Protein AF-A0A559L4X8-F1 (afdb_monomer_lite)

Secondary structure (DSSP, 8-state):
-------------PPPP--------------------------PPTT-PPPPGGGTTSHHHHHHHHHHHHHHHHHHHHHHHHHHHHHHHHHHHHHHHHHHHHHHHHHHHHHHHHHHTT-HHHHHHHHHHHHHHHTT------------

Radius of gyration: 42.56 Å; chains: 1; bounding box: 70×36×152 Å

Organism: Fusarium oxysporum f. sp. cubense (NCBI:txid61366)

Structure (mmCIF, N/CA/C/O backbone):
data_AF-A0A559L4X8-F1
#
_entry.id   AF-A0A559L4X8-F1
#
loop_
_atom_site.group_PDB
_atom_site.id
_atom_site.type_symbol
_atom_site.label_atom_id
_atom_site.label_alt_id
_atom_site.label_comp_id
_atom_site.label_asym_id
_atom_site.label_entity_id
_atom_site.label_seq_id
_atom_site.pdbx_PDB_ins_code
_atom_site.Cartn_x
_atom_site.Cartn_y
_atom_site.Cartn_z
_atom_site.occupancy
_atom_site.B_iso_or_equiv
_atom_site.auth_seq_id
_atom_site.auth_comp_id
_atom_site.auth_asym_id
_atom_site.auth_atom_id
_atom_site.pdbx_PDB_model_num
ATOM 1 N N . MET A 1 1 ? -48.580 6.303 -53.469 1.00 42.31 1 MET A N 1
ATOM 2 C CA . MET A 1 1 ? -48.645 5.795 -52.081 1.00 42.31 1 MET A CA 1
ATOM 3 C C . MET A 1 1 ? -47.704 6.639 -51.238 1.00 42.31 1 MET A C 1
ATOM 5 O O . MET A 1 1 ? -46.500 6.574 -51.442 1.00 42.31 1 MET A O 1
ATOM 9 N N . ALA A 1 2 ? -48.257 7.520 -50.407 1.00 42.00 2 ALA A N 1
ATOM 10 C CA . ALA A 1 2 ? -47.505 8.406 -49.525 1.00 42.00 2 ALA A CA 1
ATOM 11 C C . ALA A 1 2 ? -47.437 7.795 -48.121 1.00 42.00 2 ALA A C 1
ATOM 13 O O . ALA A 1 2 ? -48.467 7.363 -47.613 1.00 42.00 2 ALA A O 1
ATOM 14 N N . SER A 1 3 ? -46.267 7.845 -47.481 1.00 49.88 3 SER A N 1
ATOM 15 C CA . SER A 1 3 ? -46.133 7.636 -46.036 1.00 49.88 3 SER A CA 1
ATOM 16 C C . SER A 1 3 ? -45.333 8.792 -45.442 1.00 49.88 3 SER A C 1
ATOM 18 O O . SER A 1 3 ? -44.125 8.909 -45.643 1.00 49.88 3 SER A O 1
ATOM 20 N N . LYS A 1 4 ? -46.055 9.681 -44.748 1.00 48.75 4 LYS A N 1
ATOM 21 C CA . LYS A 1 4 ? -45.534 10.810 -43.967 1.00 48.75 4 LYS A CA 1
ATOM 22 C C . LYS A 1 4 ? -44.644 10.281 -42.837 1.00 48.75 4 LYS A C 1
ATOM 24 O O . LYS A 1 4 ? -45.126 9.540 -41.987 1.00 48.75 4 LYS A O 1
ATOM 29 N N . LYS A 1 5 ? -43.376 10.696 -42.789 1.00 48.84 5 LYS A N 1
ATOM 30 C CA . LYS A 1 5 ? -42.548 10.574 -41.580 1.00 48.84 5 LYS A CA 1
ATOM 31 C C . LYS A 1 5 ? -42.846 11.774 -40.683 1.00 48.84 5 LYS A C 1
ATOM 33 O O . LYS A 1 5 ? -42.556 12.906 -41.055 1.00 48.84 5 LYS A O 1
ATOM 38 N N . THR A 1 6 ? -43.481 11.529 -39.544 1.00 58.25 6 THR A N 1
ATOM 39 C CA . THR A 1 6 ? -43.703 12.529 -38.497 1.00 58.25 6 THR A CA 1
ATOM 40 C C . THR A 1 6 ? -42.463 12.636 -37.616 1.00 58.25 6 THR A C 1
ATOM 42 O O . THR A 1 6 ? -42.021 11.643 -37.040 1.00 58.25 6 THR A O 1
ATOM 45 N N . ASP A 1 7 ? -41.925 13.849 -37.538 1.00 40.28 7 ASP A N 1
ATOM 46 C CA . ASP A 1 7 ? -40.861 14.294 -36.639 1.00 40.28 7 ASP A CA 1
ATOM 47 C C . ASP A 1 7 ? -41.393 14.335 -35.194 1.00 40.28 7 ASP A C 1
ATOM 49 O O . ASP A 1 7 ? -42.413 14.976 -34.929 1.00 40.28 7 ASP A O 1
ATOM 53 N N . ILE A 1 8 ? -40.755 13.619 -34.263 1.00 51.16 8 ILE A N 1
ATOM 54 C CA . ILE A 1 8 ? -41.138 13.609 -32.843 1.00 51.16 8 ILE A CA 1
ATOM 55 C C . ILE A 1 8 ? -40.022 14.293 -32.051 1.00 51.16 8 ILE A C 1
ATOM 57 O O . ILE A 1 8 ? -38.978 13.703 -31.779 1.00 51.16 8 ILE A O 1
ATOM 61 N N . LYS A 1 9 ? -40.260 15.549 -31.661 1.00 53.16 9 LYS A N 1
ATOM 62 C CA . LYS A 1 9 ? -39.434 16.277 -30.687 1.00 53.16 9 LYS A CA 1
ATOM 63 C C . LYS A 1 9 ? -39.560 15.633 -29.297 1.00 53.16 9 LYS A C 1
ATOM 65 O O . LYS A 1 9 ? -40.685 15.359 -28.875 1.00 53.16 9 LYS A O 1
ATOM 70 N N . PRO A 1 10 ? -38.473 15.469 -28.522 1.00 50.34 10 PRO A N 1
ATOM 71 C CA . PRO A 1 10 ? -38.586 15.051 -27.131 1.00 50.34 10 PRO A CA 1
ATOM 72 C C . PRO A 1 10 ? -39.116 16.206 -26.266 1.00 50.34 10 PRO A C 1
ATOM 74 O O . PRO A 1 10 ? -38.474 17.243 -26.097 1.00 50.34 10 PRO A O 1
ATOM 77 N N . GLY A 1 11 ? -40.326 16.018 -25.736 1.00 40.16 11 GLY A N 1
ATOM 78 C CA . GLY A 1 11 ? -40.976 16.915 -24.786 1.00 40.16 11 GLY A CA 1
ATOM 79 C C . GLY A 1 11 ? -40.377 16.826 -23.379 1.00 40.16 11 GLY A C 1
ATOM 80 O O . GLY A 1 11 ? -40.009 15.762 -22.888 1.00 40.16 11 GLY A O 1
ATOM 81 N N . LYS A 1 12 ? -40.312 17.988 -22.730 1.00 50.19 12 LYS A N 1
ATOM 82 C CA . LYS A 1 12 ? -39.880 18.238 -21.352 1.00 50.19 12 LYS A CA 1
ATOM 83 C C . LYS A 1 12 ? -40.822 17.535 -20.359 1.00 50.19 12 LYS A C 1
ATOM 85 O O . LYS A 1 12 ? -41.957 17.968 -20.191 1.00 50.19 12 LYS A O 1
ATOM 90 N N . ALA A 1 13 ? -40.354 16.484 -19.686 1.00 49.75 13 ALA A N 1
ATOM 91 C CA . ALA A 1 13 ? -41.098 15.815 -18.616 1.00 49.75 13 ALA A CA 1
ATOM 92 C C . ALA A 1 13 ? -40.673 16.370 -17.245 1.00 49.75 13 ALA A C 1
ATOM 94 O O . ALA A 1 13 ? -39.525 16.223 -16.824 1.00 49.75 13 ALA A O 1
ATOM 95 N N . GLY A 1 14 ? -41.602 17.054 -16.572 1.00 45.47 14 GLY A N 1
ATOM 96 C CA . GLY A 1 14 ? -41.420 17.583 -15.223 1.00 45.47 14 GLY A CA 1
ATOM 97 C C . GLY A 1 14 ? -41.206 16.476 -14.189 1.00 45.47 14 GLY A C 1
ATOM 98 O O . GLY A 1 14 ? -41.822 15.415 -14.263 1.00 45.47 14 GLY A O 1
ATOM 99 N N . LYS A 1 15 ? -40.344 16.735 -13.200 1.00 45.94 15 LYS A N 1
ATOM 100 C CA . LYS A 1 15 ? -40.246 15.910 -11.992 1.00 45.94 15 LYS A CA 1
ATOM 101 C C . LYS A 1 15 ? -40.927 16.612 -10.824 1.00 45.94 15 LYS A C 1
ATOM 103 O O . LYS A 1 15 ? -40.673 17.779 -10.541 1.00 45.94 15 LYS A O 1
ATOM 108 N N . ALA A 1 16 ? -41.816 15.844 -10.204 1.00 45.28 16 ALA A N 1
ATOM 109 C CA . ALA A 1 16 ? -42.666 16.179 -9.080 1.00 45.28 16 ALA A CA 1
ATOM 110 C C . ALA A 1 16 ? -41.884 16.673 -7.854 1.00 45.28 16 ALA A C 1
ATOM 112 O O . ALA A 1 16 ? -40.827 16.138 -7.512 1.00 45.28 16 ALA A O 1
ATOM 113 N N . ARG A 1 17 ? -42.467 17.661 -7.166 1.00 44.78 17 ARG A N 1
ATOM 114 C CA . ARG A 1 17 ? -42.115 18.032 -5.794 1.00 44.78 17 ARG A CA 1
ATOM 115 C C . ARG A 1 17 ? -42.444 16.857 -4.872 1.00 44.78 17 ARG A C 1
ATOM 117 O O . ARG A 1 17 ? -43.568 16.364 -4.894 1.00 44.78 17 ARG A O 1
ATOM 124 N N . ARG A 1 18 ? -41.477 16.425 -4.066 1.00 51.25 18 ARG A N 1
ATOM 125 C CA . ARG A 1 18 ? -41.733 15.619 -2.870 1.00 51.25 18 ARG A CA 1
ATOM 126 C C . ARG A 1 18 ? -41.336 16.459 -1.668 1.00 51.25 18 ARG A C 1
ATOM 128 O O . ARG A 1 18 ? -40.148 16.650 -1.432 1.00 51.25 18 ARG A O 1
ATOM 135 N N . ASP A 1 19 ? -42.344 16.966 -0.969 1.00 44.34 19 ASP A N 1
ATOM 136 C CA . ASP A 1 19 ? -42.217 17.295 0.446 1.00 44.34 19 ASP A CA 1
ATOM 137 C C . ASP A 1 19 ? -41.980 15.986 1.200 1.00 44.34 19 ASP A C 1
ATOM 139 O O . ASP A 1 19 ? -42.773 15.050 1.093 1.00 44.34 19 ASP A O 1
ATOM 143 N N . VAL A 1 20 ? -40.871 15.907 1.927 1.00 42.34 20 VAL A N 1
ATOM 144 C CA . VAL A 1 20 ? -40.654 14.899 2.966 1.00 42.34 20 VAL A CA 1
ATOM 145 C C . VAL A 1 20 ? -40.080 15.614 4.180 1.00 42.34 20 VAL A C 1
ATOM 147 O O . VAL A 1 20 ? -38.898 15.943 4.232 1.00 42.34 20 VAL A O 1
ATOM 150 N N . SER A 1 21 ? -40.961 15.884 5.138 1.00 45.12 21 SER A N 1
ATOM 151 C CA . SER A 1 21 ? -40.609 16.254 6.502 1.00 45.12 21 SER A CA 1
ATOM 152 C C . SER A 1 21 ? -40.877 15.047 7.395 1.00 45.12 21 SER A C 1
ATOM 154 O O . SER A 1 21 ? -42.022 14.606 7.453 1.00 45.12 21 SER A O 1
ATOM 156 N N . SER A 1 22 ? -39.828 14.518 8.032 1.00 43.50 22 SER A N 1
ATOM 157 C CA . SER A 1 22 ? -39.837 13.983 9.407 1.00 43.50 22 SER A CA 1
ATOM 158 C C . SER A 1 22 ? -38.510 13.276 9.726 1.00 43.50 22 SER A C 1
ATOM 160 O O . SER A 1 22 ? -38.146 12.305 9.067 1.00 43.50 22 SER A O 1
ATOM 162 N N . GLU A 1 23 ? -37.827 13.814 10.736 1.00 36.94 23 GLU A N 1
ATOM 163 C CA . GLU A 1 23 ? -36.934 13.196 11.730 1.00 36.94 23 GLU A CA 1
ATOM 164 C C . GLU A 1 23 ? -36.071 11.953 11.417 1.00 36.94 23 GLU A C 1
ATOM 166 O O . GLU A 1 23 ? -36.521 10.855 11.106 1.00 36.94 23 GLU A O 1
ATOM 171 N N . THR A 1 24 ? -34.775 12.179 11.655 1.00 47.50 24 THR A N 1
ATOM 172 C CA . THR A 1 24 ? -33.701 11.289 12.122 1.00 47.50 24 THR A CA 1
ATOM 173 C C . THR A 1 24 ? -34.008 9.805 12.345 1.00 47.50 24 THR A C 1
ATOM 175 O O . THR A 1 24 ? -34.647 9.422 13.324 1.00 47.50 24 THR A O 1
ATOM 178 N N . LYS A 1 25 ? -33.326 8.947 11.575 1.00 37.00 25 LYS A N 1
ATOM 179 C CA . LYS A 1 25 ? -32.834 7.663 12.087 1.00 37.00 25 LYS A CA 1
ATOM 180 C C . LYS A 1 25 ? -31.561 7.243 11.357 1.00 37.00 25 LYS A C 1
ATOM 182 O O . LYS A 1 25 ? -31.554 7.045 10.145 1.00 37.00 25 LYS A O 1
ATOM 187 N N . SER A 1 26 ? -30.482 7.147 12.126 1.00 49.16 26 SER A N 1
ATOM 188 C CA . SER A 1 26 ? -29.155 6.693 11.728 1.00 49.16 26 SER A CA 1
ATOM 189 C C . SER A 1 26 ? -29.215 5.485 1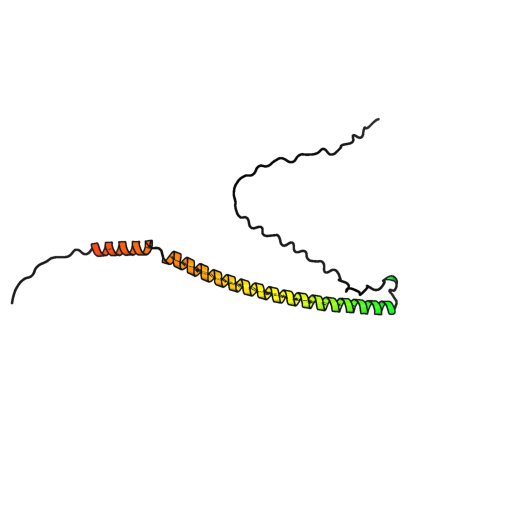0.799 1.00 49.16 26 SER A C 1
ATOM 191 O O . SER A 1 26 ? -29.713 4.430 11.178 1.00 49.16 26 SER A O 1
ATOM 193 N N . THR A 1 27 ? -28.661 5.624 9.600 1.00 41.22 27 THR A N 1
ATOM 194 C CA . THR A 1 27 ? -28.226 4.480 8.801 1.00 41.22 27 THR A CA 1
ATOM 195 C C . THR A 1 27 ? -26.823 4.800 8.327 1.00 41.22 27 THR A C 1
ATOM 197 O O . THR A 1 27 ? -26.612 5.697 7.517 1.00 41.22 27 THR A O 1
ATOM 200 N N . SER A 1 28 ? -25.869 4.113 8.950 1.00 41.91 28 SER A N 1
ATOM 201 C CA . SER A 1 28 ? -24.453 4.097 8.616 1.00 41.91 28 SER A CA 1
ATOM 202 C C . SER A 1 28 ? -24.258 4.033 7.100 1.00 41.91 28 SER A C 1
ATOM 204 O O . SER A 1 28 ? -24.600 3.035 6.463 1.00 41.91 28 SER A O 1
ATOM 206 N N . THR A 1 29 ? -23.712 5.101 6.518 1.00 44.72 29 THR A N 1
ATOM 207 C CA . THR A 1 29 ? -23.150 5.058 5.171 1.00 44.72 29 THR A CA 1
ATOM 208 C C . THR A 1 29 ? -21.865 4.250 5.263 1.00 44.72 29 THR A C 1
ATOM 210 O O . THR A 1 29 ? -20.784 4.800 5.465 1.00 44.72 29 THR A O 1
ATOM 213 N N . ILE A 1 30 ? -21.974 2.930 5.134 1.00 49.78 30 ILE A N 1
ATOM 214 C CA . ILE A 1 30 ? -20.823 2.105 4.786 1.00 49.78 30 ILE A CA 1
ATOM 215 C C . ILE A 1 30 ? -20.515 2.490 3.342 1.00 49.78 30 ILE A C 1
ATOM 217 O O . ILE A 1 30 ? -21.164 2.024 2.405 1.00 49.78 30 ILE A O 1
ATOM 221 N N . ALA A 1 31 ? -19.614 3.458 3.171 1.00 50.12 31 ALA A N 1
ATOM 222 C CA . ALA A 1 31 ? -19.109 3.829 1.867 1.00 50.12 31 ALA A CA 1
ATOM 223 C C . ALA A 1 31 ? -18.536 2.554 1.253 1.00 50.12 31 ALA A C 1
ATOM 225 O O . ALA A 1 31 ? -17.555 2.002 1.748 1.00 50.12 31 ALA A O 1
ATOM 226 N N . SER A 1 32 ? -19.220 2.053 0.227 1.00 42.88 32 SER A N 1
ATOM 227 C CA . SER A 1 32 ? -18.771 0.929 -0.572 1.00 42.88 32 SER A CA 1
ATOM 228 C C . SER A 1 32 ? -17.353 1.255 -1.023 1.00 42.88 32 SER A C 1
ATOM 230 O O . SER A 1 32 ? -17.161 2.140 -1.860 1.00 42.88 32 SER A O 1
ATOM 232 N N . ALA A 1 33 ? -16.361 0.594 -0.426 1.00 51.62 33 ALA A N 1
ATOM 233 C CA . ALA A 1 33 ? -14.992 0.644 -0.893 1.00 51.62 33 ALA A CA 1
ATOM 234 C C . ALA A 1 33 ? -15.009 0.007 -2.280 1.00 51.62 33 ALA A C 1
ATOM 236 O O . ALA A 1 33 ? -14.958 -1.211 -2.437 1.00 51.62 33 ALA A O 1
ATOM 237 N N . ALA A 1 34 ? -15.192 0.842 -3.299 1.00 45.44 34 ALA A N 1
ATOM 238 C CA . ALA A 1 34 ? -14.926 0.468 -4.664 1.00 45.44 34 ALA A CA 1
ATOM 239 C C . ALA A 1 34 ? -13.428 0.173 -4.712 1.00 45.44 34 ALA A C 1
ATOM 241 O O . ALA A 1 34 ? -12.609 1.084 -4.819 1.00 45.44 34 ALA A O 1
ATOM 242 N N . SER A 1 35 ? -13.070 -1.103 -4.564 1.00 46.09 35 SER A N 1
ATOM 243 C CA . SER A 1 35 ? -11.752 -1.603 -4.919 1.00 46.09 35 SER A CA 1
ATOM 244 C C . SER A 1 35 ? -11.564 -1.345 -6.408 1.00 46.09 35 SER A C 1
ATOM 246 O O . SER A 1 35 ? -11.859 -2.186 -7.254 1.00 46.09 35 SER A O 1
ATOM 248 N N . SER A 1 36 ? -11.088 -0.149 -6.739 1.00 46.19 36 SER A N 1
ATOM 249 C CA . SER A 1 36 ? -10.397 0.081 -7.991 1.00 46.19 36 SER A CA 1
ATOM 250 C C . SER A 1 36 ? -9.092 -0.686 -7.858 1.00 46.19 36 SER A C 1
ATOM 252 O O . SER A 1 36 ? -8.116 -0.188 -7.301 1.00 46.19 36 SER A O 1
ATOM 254 N N . ALA A 1 37 ? -9.108 -1.950 -8.281 1.00 54.03 37 ALA A N 1
ATOM 255 C CA . ALA A 1 37 ? -7.887 -2.644 -8.630 1.00 54.03 37 ALA A CA 1
ATOM 256 C C . ALA A 1 37 ? -7.258 -1.805 -9.742 1.00 54.03 37 ALA A C 1
ATOM 258 O O . ALA A 1 37 ? -7.663 -1.877 -10.903 1.00 54.03 37 ALA A O 1
ATOM 259 N N . THR A 1 38 ? -6.343 -0.917 -9.361 1.00 54.00 38 THR A N 1
ATOM 260 C CA . THR A 1 38 ? -5.576 -0.125 -10.302 1.00 54.00 38 THR A CA 1
ATOM 261 C C . THR A 1 38 ? -4.816 -1.128 -11.148 1.00 54.00 38 THR A C 1
ATOM 263 O O . THR A 1 38 ? -3.883 -1.786 -10.687 1.00 54.00 38 THR A O 1
ATOM 266 N N . ALA A 1 39 ? -5.276 -1.308 -12.388 1.00 47.50 39 ALA A N 1
ATOM 267 C CA . ALA A 1 39 ? -4.520 -2.017 -13.399 1.00 47.50 39 ALA A CA 1
ATOM 268 C C . ALA A 1 39 ? -3.110 -1.434 -13.341 1.00 47.50 39 ALA A C 1
ATOM 270 O O . ALA A 1 39 ? -2.934 -0.227 -13.541 1.00 47.50 39 ALA A O 1
ATOM 271 N N . THR A 1 40 ? -2.135 -2.264 -12.967 1.00 47.66 40 THR A N 1
ATOM 272 C CA . THR A 1 40 ? -0.738 -1.865 -12.822 1.00 47.66 40 THR A CA 1
ATOM 273 C C . THR A 1 40 ? -0.228 -1.604 -14.227 1.00 47.66 40 THR A C 1
ATOM 275 O O . THR A 1 40 ? 0.363 -2.447 -14.899 1.00 47.66 40 THR A O 1
ATOM 278 N N . THR A 1 41 ? -0.571 -0.420 -14.720 1.00 53.41 41 THR A N 1
ATOM 279 C CA . THR A 1 41 ? -0.099 0.110 -15.981 1.00 53.41 41 THR A CA 1
ATOM 280 C C . THR A 1 41 ? 1.412 0.105 -15.861 1.00 53.41 41 THR A C 1
ATOM 282 O O . THR A 1 41 ? 1.955 0.499 -14.829 1.00 53.41 41 THR A O 1
ATOM 285 N N . LEU A 1 42 ? 2.094 -0.427 -16.872 1.00 56.66 42 LEU A N 1
ATOM 286 C CA . LEU A 1 42 ? 3.547 -0.430 -16.936 1.00 56.66 42 LEU A CA 1
ATOM 287 C C . LEU A 1 42 ? 4.030 1.024 -16.911 1.00 56.66 42 LEU A C 1
ATOM 289 O O . LEU A 1 42 ? 4.133 1.666 -17.957 1.00 56.66 42 LEU A O 1
ATOM 293 N N . THR A 1 43 ? 4.265 1.557 -15.713 1.00 65.19 43 THR A N 1
ATOM 294 C CA . THR A 1 43 ? 4.671 2.944 -15.525 1.00 65.19 43 THR A CA 1
ATOM 295 C C . THR A 1 43 ? 6.094 3.064 -16.016 1.00 65.19 43 THR A C 1
ATOM 297 O O . THR A 1 43 ? 7.050 2.664 -15.351 1.00 65.19 43 THR A O 1
ATOM 300 N N . THR A 1 44 ? 6.211 3.586 -17.227 1.00 67.69 44 THR A N 1
ATOM 301 C CA . THR A 1 44 ? 7.490 3.944 -17.812 1.00 67.69 44 THR A CA 1
ATOM 302 C C . THR A 1 44 ? 8.111 5.041 -16.938 1.00 67.69 44 THR A C 1
ATOM 304 O O . THR A 1 44 ? 7.401 5.988 -16.586 1.00 67.69 44 THR A O 1
ATOM 307 N N . PRO A 1 45 ? 9.382 4.917 -16.518 1.00 72.81 45 PRO A N 1
ATOM 308 C CA . PRO A 1 45 ? 10.017 5.935 -15.695 1.00 72.81 45 PRO A CA 1
ATOM 309 C C . PRO A 1 45 ? 10.005 7.296 -16.390 1.00 72.81 45 PRO A C 1
ATOM 311 O O . PRO A 1 45 ? 10.157 7.378 -17.610 1.00 72.81 45 PRO A O 1
ATOM 314 N N . SER A 1 46 ? 9.846 8.367 -15.609 1.00 74.06 46 SER A N 1
ATOM 315 C CA . SER A 1 46 ? 9.940 9.730 -16.137 1.00 74.06 46 SER A CA 1
ATOM 316 C C . SER A 1 46 ? 11.299 9.931 -16.816 1.00 74.06 46 SER A C 1
ATOM 318 O O . SER A 1 46 ? 12.329 9.571 -16.249 1.00 74.06 46 SER A O 1
ATOM 320 N N . GLY A 1 47 ? 11.295 10.451 -18.045 1.00 73.88 47 GLY A N 1
ATOM 321 C CA . GLY A 1 47 ? 12.504 10.662 -18.850 1.00 73.88 47 GLY A CA 1
ATOM 322 C C . GLY A 1 47 ? 13.057 9.424 -19.570 1.00 73.88 47 GLY A C 1
ATOM 323 O O . GLY A 1 47 ? 14.004 9.559 -20.337 1.00 73.88 47 GLY A O 1
ATOM 324 N N . VAL A 1 48 ? 12.471 8.235 -19.387 1.00 80.69 48 VAL A N 1
ATOM 325 C CA . VAL A 1 48 ? 12.942 6.993 -20.023 1.00 80.69 48 VAL A CA 1
ATOM 326 C C . VAL A 1 48 ? 11.968 6.564 -21.116 1.00 80.69 48 VAL A C 1
ATOM 328 O O . VAL A 1 48 ? 10.984 5.880 -20.860 1.00 80.69 48 VAL A O 1
ATOM 331 N N . GLN A 1 49 ? 12.215 6.970 -22.361 1.00 85.19 49 GLN A N 1
ATOM 332 C CA . GLN A 1 49 ? 11.327 6.635 -23.475 1.00 85.19 49 GLN A CA 1
ATOM 333 C C . GLN A 1 49 ? 11.465 5.163 -23.881 1.00 85.19 49 GLN A C 1
ATOM 335 O O . GLN A 1 49 ? 12.567 4.625 -23.972 1.00 85.19 49 GLN A O 1
ATOM 340 N N . LYS A 1 50 ? 10.332 4.510 -24.160 1.00 89.62 50 LYS A N 1
ATOM 341 C CA . LYS A 1 50 ? 10.338 3.155 -24.713 1.00 89.62 50 LYS A CA 1
ATOM 342 C C . LYS A 1 50 ? 10.976 3.161 -26.112 1.00 89.62 50 LYS A C 1
ATOM 344 O O . LYS A 1 50 ? 10.531 3.957 -26.942 1.00 89.62 50 LYS A O 1
ATOM 349 N N . PRO A 1 51 ? 11.949 2.276 -26.398 1.00 90.44 51 PRO A N 1
ATOM 350 C CA . PRO A 1 51 ? 12.610 2.234 -27.700 1.00 90.44 51 PRO A CA 1
ATOM 351 C C . PRO A 1 51 ? 11.637 1.971 -28.851 1.00 90.44 51 PRO A C 1
ATOM 353 O O . PRO A 1 51 ? 10.657 1.230 -28.697 1.00 90.44 51 PRO A O 1
ATOM 356 N N . ASP A 1 52 ? 11.929 2.555 -30.015 1.00 89.81 52 ASP A N 1
ATOM 357 C CA . ASP A 1 52 ? 11.064 2.459 -31.190 1.00 89.81 52 ASP A CA 1
ATOM 358 C C . ASP A 1 52 ? 11.012 1.027 -31.735 1.00 89.81 52 ASP A C 1
ATOM 360 O O . ASP A 1 52 ? 12.022 0.404 -32.071 1.00 89.81 52 ASP A O 1
ATOM 364 N N . ARG A 1 53 ? 9.789 0.522 -31.886 1.00 88.31 53 ARG A N 1
ATOM 365 C CA . ARG A 1 53 ? 9.483 -0.810 -32.405 1.00 88.31 53 ARG A CA 1
ATOM 366 C C . ARG A 1 53 ? 9.796 -0.957 -33.899 1.00 88.31 53 ARG A C 1
ATOM 368 O O . ARG A 1 53 ? 9.838 -2.073 -34.403 1.00 88.31 53 ARG A O 1
ATOM 375 N N . LYS A 1 54 ? 10.026 0.134 -34.636 1.00 91.31 54 LYS A N 1
ATOM 376 C CA . LYS A 1 54 ? 10.476 0.058 -36.038 1.00 91.31 54 LYS A CA 1
ATOM 377 C C . LYS A 1 54 ? 11.921 -0.427 -36.181 1.00 91.31 54 LYS A C 1
ATOM 379 O O . LYS A 1 54 ? 12.275 -0.922 -37.243 1.00 91.31 54 LYS A O 1
ATOM 384 N N . ARG A 1 55 ? 12.734 -0.334 -35.120 1.00 86.31 55 ARG A N 1
ATOM 385 C CA . ARG A 1 55 ? 14.142 -0.784 -35.102 1.00 86.31 55 ARG A CA 1
ATOM 386 C C . ARG A 1 55 ? 14.304 -2.240 -34.649 1.00 86.31 55 ARG A C 1
ATOM 388 O O . ARG A 1 55 ? 15.428 -2.731 -34.523 1.00 86.31 55 ARG A O 1
ATOM 395 N N . THR A 1 56 ? 13.193 -2.931 -34.387 1.00 91.38 56 THR A N 1
ATOM 396 C CA . THR A 1 56 ? 13.187 -4.326 -33.946 1.00 91.38 56 THR A CA 1
ATOM 397 C C . THR A 1 56 ? 13.900 -5.237 -34.947 1.00 91.38 56 THR A C 1
ATOM 399 O O . THR A 1 56 ? 13.737 -5.094 -36.154 1.00 91.38 56 THR A O 1
ATOM 402 N N . GLY A 1 57 ? 14.701 -6.172 -34.426 1.00 91.31 57 GLY A N 1
ATOM 403 C CA . GLY A 1 57 ? 15.550 -7.069 -35.220 1.00 91.31 57 GLY A CA 1
ATOM 404 C C . GLY A 1 57 ? 17.014 -6.629 -35.327 1.00 91.31 57 GLY A C 1
ATOM 405 O O . GLY A 1 57 ? 17.817 -7.354 -35.903 1.00 91.31 57 GLY A O 1
ATOM 406 N N . THR A 1 58 ? 17.381 -5.479 -34.751 1.00 95.25 58 THR A N 1
ATOM 407 C CA . THR A 1 58 ? 18.773 -5.002 -34.670 1.00 95.25 58 THR A CA 1
ATOM 408 C C . THR A 1 58 ? 19.360 -5.199 -33.269 1.00 95.25 58 THR A C 1
ATOM 410 O O . THR A 1 58 ? 18.623 -5.187 -32.280 1.00 95.25 58 THR A O 1
ATOM 413 N N . SER A 1 59 ? 20.687 -5.348 -33.166 1.00 93.50 59 SER A N 1
ATOM 414 C CA . SER A 1 59 ? 21.387 -5.436 -31.871 1.00 93.50 59 SER A CA 1
ATOM 415 C C . SER A 1 59 ? 21.211 -4.164 -31.038 1.00 93.50 59 SER A C 1
ATOM 417 O O . SER A 1 59 ? 20.864 -4.251 -29.865 1.00 93.50 59 SER A O 1
ATOM 419 N N . ALA A 1 60 ? 21.325 -2.989 -31.665 1.00 93.69 60 ALA A N 1
ATOM 420 C CA . ALA A 1 60 ? 21.114 -1.699 -31.007 1.00 93.69 60 ALA A CA 1
ATOM 421 C C . ALA A 1 60 ? 19.722 -1.595 -30.361 1.00 93.69 60 ALA A C 1
ATOM 423 O O . ALA A 1 60 ? 19.591 -1.169 -29.218 1.00 93.69 60 ALA A O 1
ATOM 424 N N . HIS A 1 61 ? 18.671 -2.052 -31.049 1.00 94.38 61 HIS A N 1
ATOM 425 C CA . HIS A 1 61 ? 17.331 -2.076 -30.463 1.00 94.38 61 HIS A CA 1
ATOM 426 C C . HIS A 1 61 ? 17.226 -3.024 -29.260 1.00 94.38 61 HIS A C 1
ATOM 428 O O . HIS A 1 61 ? 16.504 -2.724 -28.310 1.00 94.38 61 HIS A O 1
ATOM 434 N N . ALA A 1 62 ? 17.923 -4.163 -29.283 1.00 94.50 62 ALA A N 1
ATOM 435 C CA . ALA A 1 62 ? 17.940 -5.089 -28.153 1.00 94.50 62 ALA A CA 1
ATOM 436 C C . ALA A 1 62 ? 18.629 -4.472 -26.921 1.00 94.50 62 ALA A C 1
ATOM 438 O O . ALA A 1 62 ? 18.117 -4.612 -25.811 1.00 94.50 62 ALA A O 1
ATOM 439 N N . GLU A 1 63 ? 19.729 -3.742 -27.116 1.00 94.69 63 GLU A N 1
ATOM 440 C CA . GLU A 1 63 ? 20.438 -3.007 -26.057 1.00 94.69 63 GLU A CA 1
ATOM 441 C C . GLU A 1 63 ? 19.615 -1.833 -25.500 1.00 94.69 63 GLU A 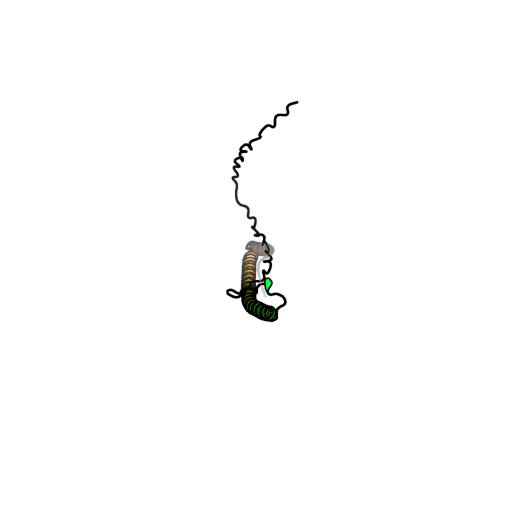C 1
ATOM 443 O O . GLU A 1 63 ? 19.528 -1.635 -24.285 1.00 94.69 63 GLU A O 1
ATOM 448 N N . GLU A 1 64 ? 18.941 -1.077 -26.369 1.00 94.00 64 GLU A N 1
ATOM 449 C CA . GLU A 1 64 ? 18.016 -0.017 -25.953 1.00 94.00 64 GLU A CA 1
ATOM 450 C C . GLU A 1 64 ? 16.847 -0.605 -25.139 1.00 94.00 64 GLU A C 1
ATOM 452 O O . GLU A 1 64 ? 16.454 -0.058 -24.105 1.00 94.00 64 GLU A O 1
ATOM 457 N N . MET A 1 65 ? 16.297 -1.749 -25.567 1.00 94.62 65 MET A N 1
ATOM 458 C CA . MET A 1 65 ? 15.189 -2.416 -24.875 1.00 94.62 65 MET A CA 1
ATOM 459 C C . MET A 1 65 ? 15.610 -2.995 -23.526 1.00 94.62 65 MET A C 1
ATOM 461 O O . MET A 1 65 ? 14.855 -2.876 -22.558 1.00 94.62 65 MET A O 1
ATOM 465 N N . SER A 1 66 ? 16.798 -3.596 -23.433 1.00 93.88 66 SER A N 1
ATOM 466 C CA . SER A 1 66 ? 17.319 -4.107 -22.164 1.00 93.88 66 SER A CA 1
ATOM 467 C C . SER A 1 66 ? 17.519 -2.967 -21.164 1.00 93.88 66 SER A C 1
ATOM 469 O O . SER A 1 66 ? 17.039 -3.055 -20.034 1.00 93.88 66 SER A O 1
ATOM 471 N N . SER A 1 67 ? 18.105 -1.852 -21.606 1.00 93.06 67 SER A N 1
ATOM 472 C CA . SER A 1 67 ? 18.297 -0.646 -20.794 1.00 93.06 67 SER A CA 1
ATOM 473 C C . SER A 1 67 ? 16.966 -0.074 -20.300 1.00 93.06 67 SER A C 1
ATOM 475 O O . SER A 1 67 ? 16.809 0.228 -19.114 1.00 93.06 67 SER A O 1
ATOM 477 N N . TRP A 1 68 ? 15.965 0.013 -21.181 1.00 94.19 68 TRP A N 1
ATOM 478 C CA . TRP A 1 68 ? 14.626 0.484 -20.826 1.00 94.19 68 TRP A CA 1
ATOM 479 C C . TRP A 1 68 ? 13.940 -0.420 -19.793 1.00 94.19 68 TRP A C 1
ATOM 481 O O . TRP A 1 68 ? 13.351 0.069 -18.825 1.00 94.19 68 TRP A O 1
ATOM 491 N N . LEU A 1 69 ? 14.033 -1.743 -19.960 1.00 94.25 69 LEU A N 1
ATOM 492 C CA . LEU A 1 69 ? 13.459 -2.707 -19.020 1.00 94.25 69 LEU A CA 1
ATOM 493 C C . LEU A 1 69 ? 14.155 -2.670 -17.656 1.00 94.25 69 LEU A C 1
ATOM 495 O O . LEU A 1 69 ? 13.467 -2.736 -16.636 1.00 94.25 69 LEU A O 1
ATOM 499 N N . LEU A 1 70 ? 15.480 -2.513 -17.623 1.00 94.31 70 LEU A N 1
ATOM 500 C CA . LEU A 1 70 ? 16.242 -2.347 -16.383 1.00 94.31 70 LEU A CA 1
ATOM 501 C C . LEU A 1 70 ? 15.827 -1.075 -15.638 1.00 94.31 70 LEU A C 1
ATOM 503 O O . LEU A 1 70 ? 15.567 -1.128 -14.436 1.00 94.31 70 LEU A O 1
ATOM 507 N N . ALA A 1 71 ? 15.660 0.045 -16.344 1.00 93.12 71 ALA A N 1
ATOM 508 C CA . ALA A 1 71 ? 15.155 1.279 -15.745 1.00 93.12 71 ALA A CA 1
ATOM 509 C C . ALA A 1 71 ? 13.722 1.115 -15.198 1.00 93.12 71 ALA A C 1
ATOM 511 O O . ALA A 1 71 ? 13.417 1.563 -14.090 1.00 93.12 71 ALA A O 1
ATOM 512 N N . CYS A 1 72 ? 12.844 0.417 -15.928 1.00 92.38 72 CYS A N 1
ATOM 513 C CA . CYS A 1 72 ? 11.506 0.076 -15.437 1.00 92.38 72 CYS A CA 1
ATOM 514 C C . CYS A 1 72 ? 11.558 -0.803 -14.178 1.00 92.38 72 CYS A C 1
ATOM 516 O O . CYS A 1 72 ? 10.760 -0.613 -13.260 1.00 92.38 72 CYS A O 1
ATOM 518 N N . ALA A 1 73 ? 12.467 -1.780 -14.127 1.00 93.88 73 ALA A N 1
ATOM 519 C CA . ALA A 1 73 ? 12.646 -2.651 -12.969 1.00 93.88 73 ALA A CA 1
ATOM 520 C C . ALA A 1 73 ? 13.135 -1.866 -11.742 1.00 93.88 73 ALA A C 1
ATOM 522 O O . ALA A 1 73 ? 12.551 -2.002 -10.669 1.00 93.88 73 ALA A O 1
ATOM 523 N N . ALA A 1 74 ? 14.124 -0.985 -11.913 1.00 93.00 74 ALA A N 1
ATOM 524 C CA . ALA A 1 74 ? 14.625 -0.124 -10.845 1.00 93.00 74 ALA A CA 1
ATOM 525 C C . ALA A 1 74 ? 13.518 0.768 -10.262 1.00 93.00 74 ALA A C 1
ATOM 527 O O . ALA A 1 74 ? 13.353 0.834 -9.045 1.00 93.00 74 ALA A O 1
ATOM 528 N N . LYS A 1 75 ? 12.693 1.385 -11.119 1.00 91.00 75 LYS A N 1
ATOM 529 C CA . LYS A 1 75 ? 11.550 2.180 -10.654 1.00 91.00 75 LYS A CA 1
ATOM 530 C C . LYS A 1 75 ? 10.560 1.344 -9.844 1.00 91.00 75 LYS A C 1
ATOM 532 O O . LYS A 1 75 ? 10.144 1.765 -8.772 1.00 91.00 75 LYS A O 1
ATOM 537 N N . ARG A 1 76 ? 10.200 0.153 -10.325 1.00 92.06 76 ARG A N 1
ATOM 538 C CA . ARG A 1 76 ? 9.283 -0.739 -9.597 1.00 92.06 76 ARG A CA 1
ATOM 539 C C . ARG A 1 76 ? 9.829 -1.166 -8.245 1.00 92.06 76 ARG A C 1
ATOM 541 O O . ARG A 1 76 ? 9.049 -1.344 -7.319 1.00 92.06 76 ARG A O 1
ATOM 548 N N . GLN A 1 77 ? 11.144 -1.327 -8.129 1.00 95.56 77 GLN A N 1
ATOM 549 C CA . GLN A 1 77 ? 11.772 -1.648 -6.856 1.00 95.56 77 GLN A CA 1
ATOM 550 C C . GLN A 1 77 ? 11.624 -0.498 -5.851 1.00 95.56 77 GLN A C 1
ATOM 552 O O . GLN A 1 77 ? 11.318 -0.750 -4.689 1.00 95.56 77 GLN A O 1
ATOM 557 N N . LEU A 1 78 ? 11.774 0.752 -6.298 1.00 93.25 78 LEU A N 1
ATOM 558 C CA . LEU A 1 78 ? 11.517 1.930 -5.463 1.00 93.25 78 LEU A CA 1
ATOM 559 C C . LEU A 1 78 ? 10.038 2.037 -5.076 1.00 93.25 78 LEU A C 1
ATOM 561 O O . LEU A 1 78 ? 9.724 2.227 -3.904 1.00 93.25 78 LEU A O 1
ATOM 565 N N . ASP A 1 79 ? 9.133 1.859 -6.043 1.00 91.25 79 ASP A N 1
ATOM 566 C CA . ASP A 1 79 ? 7.688 1.881 -5.794 1.00 91.25 79 ASP A CA 1
ATOM 567 C C . ASP A 1 79 ? 7.295 0.784 -4.779 1.00 91.25 79 ASP A C 1
ATOM 569 O O . ASP A 1 79 ? 6.505 1.029 -3.871 1.00 91.25 79 ASP A O 1
ATOM 573 N N . LYS A 1 80 ? 7.897 -0.411 -4.877 1.00 95.19 80 LYS A N 1
ATOM 574 C CA . LYS A 1 80 ? 7.711 -1.504 -3.912 1.00 95.19 80 LYS A CA 1
ATOM 575 C C . LYS A 1 80 ? 8.147 -1.097 -2.503 1.00 95.19 80 LYS A C 1
ATOM 577 O O . LYS A 1 80 ? 7.386 -1.303 -1.566 1.00 95.19 80 LYS A O 1
ATOM 582 N N . GLN A 1 81 ? 9.334 -0.510 -2.348 1.00 95.94 81 GLN A N 1
ATOM 583 C CA . GLN A 1 81 ? 9.824 -0.064 -1.038 1.00 95.94 81 GLN A CA 1
ATOM 584 C C . GLN A 1 81 ? 8.928 1.020 -0.425 1.00 95.94 81 GLN A C 1
ATOM 586 O O . GLN A 1 81 ? 8.673 1.005 0.778 1.00 95.94 81 GLN A O 1
ATOM 591 N N . ALA A 1 82 ? 8.418 1.943 -1.245 1.00 94.88 82 ALA A N 1
ATOM 592 C CA . ALA A 1 82 ? 7.476 2.960 -0.791 1.00 94.88 82 ALA A CA 1
ATOM 593 C C . ALA A 1 82 ? 6.162 2.336 -0.290 1.00 94.88 82 ALA A C 1
ATOM 595 O O . ALA A 1 82 ? 5.677 2.713 0.777 1.00 94.88 82 ALA A O 1
ATOM 596 N N . LEU A 1 83 ? 5.629 1.346 -1.015 1.00 96.31 83 LEU A N 1
ATOM 597 C CA . LEU A 1 83 ? 4.439 0.603 -0.595 1.00 96.31 83 LEU A CA 1
ATOM 598 C C . LEU A 1 83 ? 4.680 -0.200 0.689 1.00 96.31 83 LEU A C 1
ATOM 600 O O . LEU A 1 83 ? 3.828 -0.199 1.568 1.00 96.31 83 LEU A O 1
ATOM 604 N N . GLU A 1 84 ? 5.837 -0.847 0.844 1.00 97.31 84 GLU A N 1
ATOM 605 C CA . GLU A 1 84 ? 6.189 -1.571 2.076 1.00 97.31 84 GLU A CA 1
ATOM 606 C C . GLU A 1 84 ? 6.242 -0.636 3.296 1.00 97.31 84 GLU A C 1
ATOM 608 O O . GLU A 1 84 ? 5.748 -0.985 4.369 1.00 97.31 84 GLU A O 1
ATOM 613 N N . ALA A 1 85 ? 6.766 0.583 3.135 1.00 96.44 85 ALA A N 1
ATOM 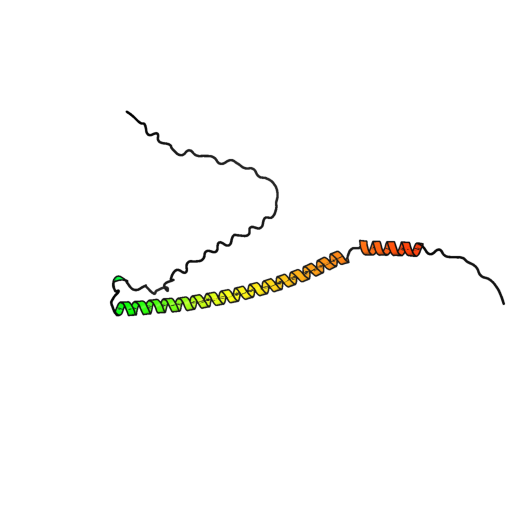614 C CA . ALA A 1 85 ? 6.760 1.588 4.197 1.00 96.44 85 ALA A CA 1
ATOM 615 C C . ALA A 1 85 ? 5.338 2.060 4.558 1.00 96.44 85 ALA A C 1
ATOM 617 O O . ALA A 1 85 ? 5.037 2.293 5.732 1.00 96.44 85 ALA A O 1
ATOM 618 N N . GLU A 1 86 ? 4.451 2.190 3.568 1.00 97.25 86 GLU A N 1
ATOM 619 C CA . GLU A 1 86 ? 3.041 2.517 3.794 1.00 97.25 86 GLU A CA 1
ATOM 620 C C . GLU A 1 86 ? 2.307 1.386 4.527 1.00 97.25 86 GLU A C 1
ATOM 622 O O . GLU A 1 86 ? 1.584 1.654 5.487 1.00 97.25 86 GLU A O 1
ATOM 627 N N . VAL A 1 87 ? 2.558 0.127 4.151 1.00 97.56 87 V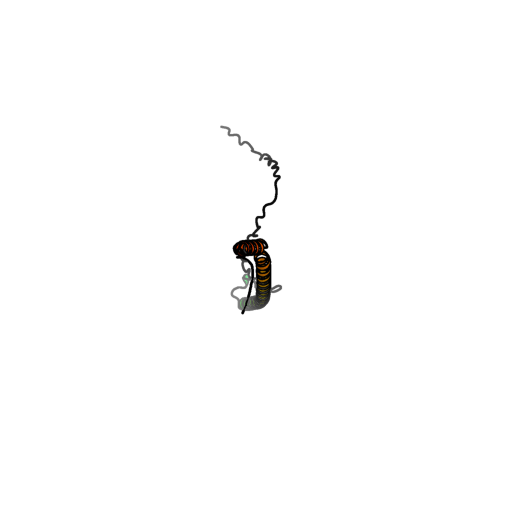AL A N 1
ATOM 628 C CA . VAL A 1 87 ? 2.016 -1.053 4.843 1.00 97.56 87 VAL A CA 1
ATOM 629 C C . VAL A 1 87 ? 2.434 -1.059 6.313 1.00 97.56 87 VAL A C 1
ATOM 631 O O . VAL A 1 87 ? 1.568 -1.119 7.182 1.00 97.56 87 VAL A O 1
ATOM 634 N N . ALA A 1 88 ? 3.725 -0.887 6.612 1.00 97.50 88 ALA A N 1
ATOM 635 C CA . ALA A 1 88 ? 4.215 -0.853 7.993 1.00 97.50 88 ALA A CA 1
ATOM 636 C C . ALA A 1 88 ? 3.570 0.276 8.822 1.00 97.50 88 ALA A C 1
ATOM 638 O O . ALA A 1 88 ? 3.269 0.121 10.009 1.00 97.50 88 ALA A O 1
ATOM 639 N N . LYS A 1 89 ? 3.319 1.433 8.199 1.00 97.81 89 LYS A N 1
ATOM 640 C CA . LYS A 1 89 ? 2.618 2.548 8.844 1.00 97.81 89 LYS A CA 1
ATOM 641 C C . LYS A 1 89 ? 1.161 2.199 9.162 1.00 97.81 89 LYS A C 1
ATOM 643 O O . LYS A 1 89 ? 0.693 2.528 10.251 1.00 97.81 89 LYS A O 1
ATOM 648 N N . LEU A 1 90 ? 0.458 1.546 8.237 1.00 98.12 90 LEU A N 1
ATOM 649 C CA . LEU A 1 90 ? -0.921 1.100 8.446 1.00 98.12 90 LEU A CA 1
ATOM 650 C C . LEU A 1 90 ? -1.009 0.034 9.543 1.00 98.12 90 LEU A C 1
ATOM 652 O O . LEU A 1 90 ? -1.877 0.134 10.406 1.00 98.12 90 LEU A O 1
ATOM 656 N N . GLU A 1 91 ? -0.091 -0.932 9.572 1.00 98.44 91 GLU A N 1
ATOM 657 C CA . GLU A 1 91 ? -0.018 -1.955 10.628 1.00 98.44 91 GLU A CA 1
ATOM 658 C C . GLU A 1 91 ? 0.138 -1.336 12.023 1.00 98.44 91 GLU A C 1
ATOM 660 O O . GLU A 1 91 ? -0.522 -1.758 12.980 1.00 98.44 91 GLU A O 1
ATOM 665 N N . LYS A 1 92 ? 0.955 -0.281 12.138 1.00 98.44 92 LYS A N 1
ATOM 666 C CA . LYS A 1 92 ? 1.091 0.475 13.385 1.00 98.44 92 LYS A CA 1
ATOM 667 C C . LYS A 1 92 ? -0.223 1.140 13.795 1.00 98.44 92 LYS A C 1
ATOM 669 O O . LYS A 1 92 ? -0.636 0.999 14.939 1.00 98.44 92 LYS A O 1
ATOM 674 N N . TRP A 1 93 ? -0.890 1.839 12.878 1.00 98.44 93 TRP A N 1
ATOM 675 C CA . TRP A 1 93 ? -2.166 2.497 13.178 1.00 98.44 93 TRP A CA 1
ATOM 676 C C . TRP A 1 93 ? -3.250 1.510 13.602 1.00 98.44 93 TRP A C 1
ATOM 678 O O . TRP A 1 93 ? -3.968 1.774 14.561 1.00 98.44 93 TRP A O 1
ATOM 688 N N . ILE A 1 94 ? -3.324 0.353 12.943 1.00 98.38 94 ILE A N 1
ATOM 689 C CA . ILE A 1 94 ? -4.239 -0.723 13.331 1.00 98.38 94 ILE A CA 1
ATOM 690 C C . ILE A 1 94 ? -3.954 -1.166 14.769 1.00 98.38 94 ILE A C 1
ATOM 692 O O . ILE A 1 94 ? -4.882 -1.292 15.564 1.00 98.38 94 ILE A O 1
ATOM 696 N N . SER A 1 95 ? -2.683 -1.369 15.117 1.00 98.06 95 SER A N 1
ATOM 697 C CA . SER A 1 95 ? -2.287 -1.781 16.468 1.00 98.06 95 SER A CA 1
ATOM 698 C C . SER A 1 95 ? -2.659 -0.729 17.520 1.00 98.06 95 SER A C 1
ATOM 700 O O . SER A 1 95 ? -3.289 -1.067 18.523 1.00 98.06 95 SER A O 1
ATOM 702 N N . ASP A 1 96 ? -2.351 0.546 17.257 1.00 98.44 96 ASP A N 1
ATOM 703 C CA . ASP A 1 96 ? -2.681 1.669 18.143 1.00 98.44 96 ASP A CA 1
ATOM 704 C C . ASP A 1 96 ? -4.202 1.777 18.372 1.00 98.44 96 ASP A C 1
ATOM 706 O O . ASP A 1 96 ? -4.667 2.033 19.486 1.00 98.44 96 ASP A O 1
ATOM 710 N N . ASP A 1 97 ? -5.003 1.585 17.324 1.00 98.25 97 ASP A N 1
ATOM 711 C CA . ASP A 1 97 ? -6.460 1.674 17.415 1.00 98.25 97 ASP A CA 1
ATOM 712 C C . ASP A 1 97 ? -7.077 0.464 18.128 1.00 98.25 97 ASP A C 1
ATOM 714 O O . ASP A 1 97 ? -8.028 0.631 18.897 1.00 98.25 97 ASP A O 1
ATOM 718 N N . VAL A 1 98 ? -6.511 -0.736 17.959 1.00 98.44 98 VAL A N 1
ATOM 719 C CA . VAL A 1 98 ? -6.895 -1.929 18.732 1.00 98.44 98 VAL A CA 1
ATOM 720 C C . VAL A 1 98 ? -6.613 -1.727 20.223 1.00 98.44 98 VAL A C 1
ATOM 722 O O . VAL A 1 98 ? -7.473 -2.033 21.053 1.00 98.44 98 VAL A O 1
ATOM 725 N N . GLU A 1 99 ? -5.457 -1.168 20.582 1.00 98.06 99 GLU A N 1
ATOM 726 C CA . GLU A 1 99 ? -5.116 -0.869 21.977 1.00 98.06 99 GLU A CA 1
ATOM 727 C C . GLU A 1 99 ? -6.078 0.162 22.584 1.00 98.06 99 GLU A C 1
ATOM 729 O O . GLU A 1 99 ? -6.636 -0.054 23.666 1.00 98.06 99 GLU A O 1
ATOM 734 N N . LYS A 1 100 ? -6.364 1.253 21.862 1.00 98.12 100 LYS A N 1
ATOM 735 C CA . LYS A 1 100 ? -7.357 2.249 22.296 1.00 98.12 100 LYS A CA 1
ATOM 736 C C . LYS A 1 100 ? -8.734 1.623 22.480 1.00 98.12 100 LYS A C 1
ATOM 738 O O . LYS A 1 100 ? -9.396 1.899 23.480 1.00 98.12 100 LYS A O 1
ATOM 743 N N . ALA A 1 101 ? -9.175 0.783 21.544 1.00 98.06 101 ALA A N 1
ATOM 744 C CA . ALA A 1 101 ? -10.457 0.094 21.639 1.00 98.06 101 ALA A CA 1
ATOM 745 C C . ALA A 1 101 ? -10.527 -0.801 22.887 1.00 98.06 101 ALA A C 1
ATOM 747 O O . ALA A 1 101 ? -11.539 -0.791 23.591 1.00 98.06 101 ALA A O 1
ATOM 748 N N . ALA A 1 102 ? -9.445 -1.514 23.216 1.00 97.81 102 ALA A N 1
ATOM 749 C CA . ALA A 1 102 ? -9.357 -2.295 24.447 1.00 97.81 102 ALA A CA 1
ATOM 750 C C . ALA A 1 102 ? -9.467 -1.405 25.701 1.00 97.81 102 ALA A C 1
ATOM 752 O O . ALA A 1 102 ? -10.234 -1.721 26.613 1.00 97.81 102 ALA A O 1
ATOM 753 N N . GLY A 1 103 ? -8.784 -0.255 25.726 1.00 97.50 103 GLY A N 1
ATOM 754 C CA . GLY A 1 103 ? -8.892 0.723 26.815 1.00 97.50 103 GLY A CA 1
ATOM 755 C C . GLY A 1 103 ? -10.317 1.261 27.009 1.00 97.50 103 GLY A C 1
ATOM 756 O O . GLY A 1 103 ? -10.812 1.357 28.139 1.00 97.50 103 GLY A O 1
ATOM 757 N N . TRP A 1 104 ? -11.022 1.546 25.912 1.00 97.62 104 TRP A N 1
ATOM 758 C CA . TRP A 1 104 ? -12.431 1.943 25.956 1.00 97.62 104 TRP A CA 1
ATOM 759 C C . TRP A 1 104 ? -13.345 0.818 26.435 1.00 97.62 104 TRP A C 1
ATOM 761 O O . TRP A 1 104 ? -14.251 1.081 27.226 1.00 97.62 104 TRP A O 1
ATOM 771 N N . LYS A 1 105 ? -13.086 -0.434 26.044 1.00 95.75 105 LYS A N 1
ATOM 772 C CA . LYS A 1 105 ? -13.851 -1.595 26.518 1.00 95.75 105 LYS A CA 1
ATOM 773 C C . LYS A 1 105 ? -13.744 -1.764 28.036 1.00 95.75 105 LYS A C 1
ATOM 775 O O . LYS A 1 105 ? -14.764 -1.881 28.707 1.00 95.75 105 LYS A O 1
ATOM 780 N N . ILE A 1 106 ? -12.533 -1.665 28.588 1.00 94.56 106 ILE A N 1
ATOM 781 C CA . ILE A 1 106 ? -12.304 -1.698 30.044 1.00 94.56 106 ILE A CA 1
ATOM 782 C C . ILE A 1 106 ? -13.044 -0.547 30.741 1.00 94.56 106 ILE A C 1
ATOM 784 O O . ILE A 1 106 ? -13.602 -0.711 31.827 1.00 94.56 106 ILE A O 1
ATOM 788 N N . THR A 1 107 ? -13.047 0.640 30.132 1.00 94.00 107 THR A N 1
ATOM 789 C CA . THR A 1 107 ? -13.755 1.807 30.676 1.00 94.00 107 THR A CA 1
ATOM 790 C C . THR A 1 107 ? -15.266 1.587 30.692 1.00 94.00 107 THR A C 1
ATOM 792 O O . THR A 1 107 ? -15.904 1.870 31.705 1.00 94.00 107 THR A O 1
ATOM 795 N N . ALA A 1 108 ? -15.830 1.027 29.619 1.00 93.94 108 ALA A N 1
ATOM 796 C CA . ALA A 1 108 ? -17.239 0.657 29.557 1.00 93.94 108 ALA A CA 1
ATOM 797 C C . ALA A 1 108 ? -17.595 -0.363 30.649 1.00 93.94 108 ALA A C 1
ATOM 799 O O . ALA A 1 108 ? -18.522 -0.125 31.417 1.00 93.94 108 ALA A O 1
ATOM 800 N N . GLU A 1 109 ? -16.808 -1.432 30.802 1.00 92.31 109 GLU A N 1
ATOM 801 C CA . GLU A 1 109 ? -17.013 -2.441 31.851 1.00 92.31 109 GLU A CA 1
ATOM 802 C C . GLU A 1 109 ? -17.010 -1.812 33.258 1.00 92.31 109 GLU A C 1
ATOM 804 O O . GLU A 1 109 ? -17.916 -2.052 34.059 1.00 92.31 109 GLU A O 1
ATOM 809 N N . LYS A 1 110 ? -16.061 -0.914 33.555 1.00 91.06 110 LYS A N 1
ATOM 810 C CA . LYS A 1 110 ? -16.025 -0.179 34.834 1.00 91.06 110 LYS A CA 1
ATOM 811 C C . LYS A 1 110 ? -17.273 0.672 35.073 1.00 91.06 110 LYS A C 1
ATOM 813 O O . LYS A 1 110 ? -17.718 0.763 36.215 1.00 91.06 110 LYS A O 1
ATOM 818 N N . LEU A 1 111 ? -17.809 1.319 34.039 1.00 90.19 111 LEU A N 1
ATOM 819 C CA . LEU A 1 111 ? -19.029 2.120 34.152 1.00 90.19 111 LEU A CA 1
ATOM 820 C C . LEU A 1 111 ? -20.257 1.231 34.367 1.00 90.19 111 LEU A C 1
ATOM 822 O O . LEU A 1 111 ? -21.022 1.497 35.289 1.00 90.19 111 LEU A O 1
ATOM 826 N N . THR A 1 112 ? -20.382 0.129 33.622 1.00 86.50 112 THR A N 1
ATOM 827 C CA . THR A 1 112 ? -21.486 -0.831 33.803 1.00 86.50 112 THR A CA 1
ATOM 828 C C . THR A 1 112 ? -21.490 -1.458 35.196 1.00 86.50 112 THR A C 1
ATOM 830 O O . THR A 1 112 ? -22.542 -1.574 35.809 1.00 86.50 112 THR A O 1
ATOM 833 N N . ASN A 1 113 ? -20.321 -1.780 35.759 1.00 80.06 113 ASN A N 1
ATOM 834 C CA . ASN A 1 113 ? -20.223 -2.312 37.120 1.00 80.06 113 ASN A CA 1
ATOM 835 C C . ASN A 1 113 ? -20.585 -1.276 38.193 1.00 80.06 113 ASN A C 1
ATOM 837 O O . ASN A 1 113 ? -21.100 -1.646 39.243 1.00 80.06 113 ASN A O 1
ATOM 841 N N . LYS A 1 114 ? -20.331 0.018 37.958 1.00 80.75 114 LYS A N 1
ATOM 842 C CA . LYS A 1 114 ? -20.790 1.086 38.862 1.00 80.75 114 LYS A CA 1
ATOM 843 C C . LYS A 1 114 ? -22.301 1.280 38.789 1.00 80.75 114 LYS A C 1
ATOM 845 O O . LYS A 1 114 ? -22.924 1.498 39.819 1.00 80.75 114 LYS A O 1
ATOM 850 N N . GLU A 1 115 ? -22.868 1.197 37.591 1.00 69.62 115 GLU A N 1
ATOM 851 C CA . GLU A 1 115 ? -24.312 1.283 37.370 1.00 69.62 115 GLU A CA 1
ATOM 852 C C . GLU A 1 115 ? -25.042 0.081 37.988 1.00 69.62 115 GLU A C 1
ATOM 854 O O . GLU A 1 115 ? -25.998 0.258 38.735 1.00 69.62 115 GLU A O 1
ATOM 859 N N . ALA A 1 116 ? -24.525 -1.133 37.786 1.00 61.41 116 ALA A N 1
ATOM 860 C CA . ALA A 1 116 ? -25.073 -2.356 38.370 1.00 61.41 116 ALA A CA 1
ATOM 861 C C . ALA A 1 116 ? -24.833 -2.463 39.889 1.00 61.41 116 ALA A C 1
ATOM 863 O O . ALA A 1 116 ? -25.716 -2.890 40.626 1.00 61.41 116 ALA A O 1
ATOM 864 N N . GLY A 1 117 ? -23.662 -2.046 40.383 1.00 56.31 117 GLY A N 1
ATOM 865 C CA . GLY A 1 117 ? -23.302 -2.085 41.807 1.00 56.31 117 GLY A CA 1
ATOM 866 C C . GLY A 1 117 ? -23.930 -0.977 42.658 1.00 56.31 117 GLY A C 1
ATOM 867 O O . GLY A 1 117 ? -23.765 -0.978 43.875 1.00 56.31 117 GLY A O 1
ATOM 868 N N . SER A 1 118 ? -24.645 -0.034 42.038 1.00 54.06 118 SER A N 1
ATOM 869 C CA . SER A 1 118 ? -25.377 1.043 42.709 1.00 54.06 118 SER A CA 1
ATOM 870 C C . SER A 1 118 ? -26.893 0.873 42.569 1.00 54.06 118 SER A C 1
ATOM 872 O O . SER A 1 118 ? -27.626 1.863 42.538 1.00 54.06 118 SER A O 1
ATOM 874 N N . SER A 1 119 ? -27.400 -0.361 42.499 1.00 55.88 119 SER A N 1
ATOM 875 C CA . SER A 1 119 ? -28.832 -0.581 42.699 1.00 55.88 119 SER A CA 1
ATOM 876 C C . SER A 1 119 ? -29.156 -0.400 44.181 1.00 55.88 119 SER A C 1
ATOM 878 O O . SER A 1 119 ? -29.064 -1.315 45.000 1.00 55.88 119 SER A O 1
ATOM 880 N N . ILE A 1 120 ? -29.524 0.828 44.536 1.00 59.72 120 ILE A N 1
ATOM 881 C CA . ILE A 1 120 ? -30.042 1.190 45.858 1.00 59.72 120 ILE A CA 1
ATOM 882 C C . ILE A 1 120 ? -31.241 0.310 46.241 1.00 59.72 120 ILE A C 1
ATOM 884 O O . ILE A 1 120 ? -31.470 0.074 47.425 1.00 59.72 120 ILE A O 1
ATOM 888 N N . ASP A 1 121 ? -31.943 -0.239 45.246 1.00 62.72 121 ASP A N 1
ATOM 889 C CA . ASP A 1 121 ? -33.060 -1.158 45.422 1.00 62.72 121 ASP A CA 1
ATOM 890 C C . ASP A 1 121 ? -32.634 -2.501 46.030 1.00 62.72 121 ASP A C 1
ATOM 892 O O . ASP A 1 121 ? -33.380 -3.051 46.839 1.00 62.72 121 ASP A O 1
ATOM 896 N N . GLU A 1 122 ? -31.431 -3.020 45.745 1.00 63.88 122 GLU A N 1
ATOM 897 C CA . GLU A 1 122 ? -30.934 -4.237 46.409 1.00 63.88 122 GLU A CA 1
ATOM 898 C C . GLU A 1 122 ? -30.567 -3.977 47.874 1.00 63.88 122 GLU A C 1
ATOM 900 O O . GLU A 1 122 ? -30.911 -4.772 48.753 1.00 63.88 122 GLU A O 1
ATOM 905 N N . LEU A 1 123 ? -29.937 -2.834 48.162 1.00 67.50 123 LEU A N 1
ATOM 906 C CA . LEU A 1 123 ? -29.629 -2.410 49.532 1.00 67.50 123 LEU A CA 1
ATOM 907 C C . LEU A 1 123 ? -30.904 -2.131 50.336 1.00 67.50 123 LEU A C 1
ATOM 909 O O . LEU A 1 123 ? -30.998 -2.514 51.504 1.00 67.50 123 LEU A O 1
ATOM 913 N N . PHE A 1 124 ? -31.910 -1.518 49.714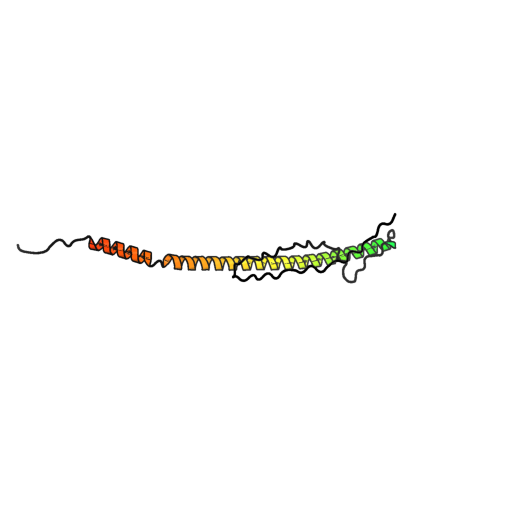 1.00 67.25 124 PHE A N 1
ATOM 914 C CA . PHE A 1 124 ? -33.198 -1.243 50.338 1.00 67.25 124 PHE A CA 1
ATOM 915 C C . PHE A 1 124 ? -34.011 -2.527 50.546 1.00 67.25 124 PHE A C 1
ATOM 917 O O . PHE A 1 124 ? -34.569 -2.733 51.623 1.00 67.25 124 PHE A O 1
ATOM 924 N N . ALA A 1 125 ? -34.016 -3.450 49.579 1.00 72.88 125 ALA A N 1
ATOM 925 C CA . ALA A 1 125 ? -34.657 -4.755 49.721 1.00 72.88 125 ALA A CA 1
ATOM 926 C C . ALA A 1 125 ? -33.990 -5.618 50.808 1.00 72.88 125 ALA A C 1
ATOM 928 O O . ALA A 1 125 ? -34.687 -6.286 51.576 1.00 72.88 125 ALA A O 1
ATOM 929 N N . ALA A 1 126 ? -32.659 -5.585 50.920 1.00 71.94 126 ALA A N 1
ATOM 930 C CA . ALA A 1 126 ? -31.925 -6.254 51.992 1.00 71.94 126 ALA A CA 1
ATOM 931 C C . ALA A 1 126 ? -32.212 -5.621 53.366 1.00 71.94 126 ALA A C 1
ATOM 933 O O . ALA A 1 126 ? -32.454 -6.344 54.335 1.00 71.94 126 ALA A O 1
ATOM 934 N N . ALA A 1 127 ? -32.264 -4.288 53.450 1.00 73.19 127 ALA A N 1
ATOM 935 C CA . ALA A 1 127 ? -32.616 -3.568 54.674 1.00 73.19 127 ALA A CA 1
ATOM 936 C C . ALA A 1 127 ? -34.064 -3.845 55.121 1.00 73.19 127 ALA A C 1
ATOM 938 O O . ALA A 1 127 ? -34.307 -4.088 56.304 1.00 73.19 127 ALA A O 1
ATOM 939 N N . LEU A 1 128 ? -35.020 -3.889 54.186 1.00 72.25 128 LEU A N 1
ATOM 940 C CA . LEU A 1 128 ? -36.412 -4.252 54.468 1.00 72.25 128 LEU A CA 1
ATOM 941 C C . LEU A 1 128 ? -36.546 -5.702 54.946 1.00 72.25 128 LEU A C 1
ATOM 943 O O . LEU A 1 128 ? -37.278 -5.956 55.902 1.00 72.25 128 LEU A O 1
ATOM 947 N N . LYS A 1 129 ? -35.823 -6.650 54.335 1.00 70.88 129 LYS A N 1
ATOM 948 C CA . LYS A 1 129 ? -35.797 -8.050 54.794 1.00 70.88 129 LYS A CA 1
ATOM 949 C C . LYS A 1 129 ? -35.201 -8.185 56.194 1.00 70.88 129 LYS A C 1
ATOM 951 O O . LYS A 1 129 ? -35.745 -8.929 57.002 1.00 70.88 129 LYS A O 1
ATOM 956 N N . LYS A 1 130 ? -34.131 -7.447 56.504 1.00 72.19 130 LYS A N 1
ATOM 957 C CA . LYS A 1 130 ? -33.499 -7.473 57.831 1.00 72.19 130 LYS A CA 1
ATOM 958 C C . LYS A 1 130 ? -34.417 -6.893 58.911 1.00 72.19 130 LYS A C 1
ATOM 960 O O . LYS A 1 130 ? -34.594 -7.521 59.945 1.00 72.19 130 LYS A O 1
ATOM 965 N N . LYS A 1 131 ? -35.099 -5.778 58.626 1.00 69.62 131 LYS A N 1
ATOM 966 C CA . LYS A 1 131 ? -36.089 -5.188 59.542 1.00 69.62 131 LYS A CA 1
ATOM 967 C C . LYS A 1 131 ? -37.288 -6.114 59.787 1.00 69.62 131 LYS A C 1
ATOM 969 O O . LYS A 1 131 ? -37.755 -6.223 60.911 1.00 69.62 131 LYS A O 1
ATOM 974 N N . LYS A 1 132 ? -37.761 -6.814 58.751 1.00 67.44 132 LYS A N 1
ATOM 975 C CA . LYS A 1 132 ? -38.844 -7.807 58.864 1.00 67.44 132 LYS A CA 1
ATOM 976 C C . LYS A 1 132 ? -38.443 -9.062 59.648 1.00 67.44 132 LYS A C 1
ATOM 978 O O . LYS A 1 132 ? -39.316 -9.699 60.221 1.00 67.44 132 LYS A O 1
ATOM 983 N N . ALA A 1 133 ? -37.159 -9.417 59.654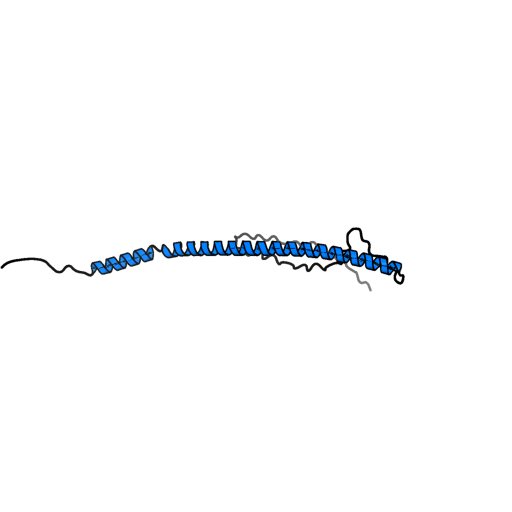 1.00 59.28 133 ALA A N 1
ATOM 984 C CA . ALA A 1 133 ? -36.633 -10.521 60.455 1.00 59.28 133 ALA A CA 1
ATOM 985 C C . ALA A 1 133 ? -36.399 -10.123 61.926 1.00 59.28 133 ALA A C 1
ATOM 987 O O . ALA A 1 133 ? -36.562 -10.954 62.807 1.00 59.28 133 ALA A O 1
ATOM 988 N N . GLU A 1 134 ? -36.062 -8.859 62.194 1.00 50.56 134 GLU A N 1
ATOM 989 C CA . GLU A 1 134 ? -35.856 -8.316 63.547 1.00 50.56 134 GLU A CA 1
ATOM 990 C C . GLU A 1 134 ? -37.179 -7.992 64.271 1.00 50.56 134 GLU A C 1
ATOM 992 O O . GLU A 1 134 ? -37.266 -8.095 65.486 1.00 50.56 134 GLU A O 1
ATOM 997 N N . GLU A 1 135 ? -38.250 -7.690 63.529 1.00 46.78 135 GLU A N 1
ATOM 998 C CA . GLU A 1 135 ? -39.613 -7.501 64.066 1.00 46.78 135 GLU A CA 1
ATOM 999 C C . GLU A 1 135 ? -40.296 -8.829 64.475 1.00 46.78 135 GLU A C 1
ATOM 1001 O O . GLU A 1 135 ? -41.400 -8.820 65.014 1.00 46.78 135 GLU A O 1
ATOM 1006 N N . ALA A 1 136 ? -39.653 -9.977 64.222 1.00 53.09 136 ALA A N 1
ATOM 1007 C CA . ALA A 1 136 ? -40.181 -11.310 64.514 1.00 53.09 136 ALA A CA 1
ATOM 1008 C C . ALA A 1 136 ? -39.631 -11.954 65.803 1.00 53.09 136 ALA A C 1
ATOM 1010 O O . ALA A 1 136 ? -40.036 -13.073 66.110 1.00 53.09 136 ALA A O 1
ATOM 1011 N N . GLU A 1 137 ? -38.770 -11.279 66.576 1.00 46.22 137 GLU A N 1
ATOM 1012 C CA . GLU A 1 137 ? -38.487 -11.699 67.956 1.00 46.22 137 GLU A CA 1
ATOM 1013 C C . GLU A 1 137 ? -39.335 -10.888 68.948 1.00 46.22 137 GLU A C 1
ATOM 1015 O O . GLU A 1 137 ? -39.041 -9.718 69.213 1.00 46.22 137 GLU A O 1
ATOM 1020 N N . PRO A 1 138 ? -40.402 -11.476 69.521 1.00 42.41 138 PRO A N 1
ATOM 1021 C CA . PRO A 1 138 ? -41.040 -10.902 70.685 1.00 42.41 138 PRO A CA 1
ATOM 1022 C C . PRO A 1 138 ? -40.176 -11.184 71.919 1.00 42.41 138 PRO A C 1
ATOM 1024 O O . PRO A 1 138 ? -39.907 -12.328 72.274 1.00 42.41 138 PRO A O 1
ATOM 1027 N N . SER A 1 139 ? -39.777 -10.094 72.571 1.00 50.56 139 SER A N 1
ATOM 1028 C CA . SER A 1 139 ? -39.484 -10.012 74.002 1.00 50.56 139 SER A CA 1
ATOM 1029 C C . SER A 1 139 ? -40.397 -10.946 74.802 1.00 50.56 139 SER A C 1
ATOM 1031 O O . SER A 1 139 ? -41.595 -10.668 74.884 1.00 50.56 139 SER A O 1
ATOM 1033 N N . ASP A 1 140 ? -39.825 -11.962 75.451 1.00 39.88 140 ASP A N 1
ATOM 1034 C CA . ASP A 1 140 ? -40.492 -12.665 76.545 1.00 39.88 140 ASP A CA 1
ATOM 1035 C C . ASP A 1 140 ? -39.921 -12.207 77.902 1.00 39.88 140 ASP A C 1
ATOM 1037 O O . ASP A 1 140 ? -38.728 -12.298 78.188 1.00 39.88 140 ASP A O 1
ATOM 1041 N N . GLU A 1 141 ? -40.841 -11.575 78.624 1.00 43.38 141 GLU A N 1
ATOM 1042 C CA . GLU A 1 141 ? -41.021 -11.229 80.038 1.00 43.38 141 GLU A CA 1
ATOM 1043 C C . GLU A 1 141 ? -39.870 -11.472 81.049 1.00 43.38 141 GLU A C 1
ATOM 1045 O O . GLU A 1 141 ? -39.298 -12.546 81.158 1.00 43.38 141 GLU A O 1
ATOM 1050 N N . LYS A 1 142 ? -39.395 -10.452 81.784 1.00 45.34 142 LYS A N 1
ATOM 1051 C CA . LYS A 1 142 ? -39.980 -9.768 82.969 1.00 45.34 142 LYS A CA 1
ATOM 1052 C C . LYS A 1 142 ? -39.780 -10.525 84.307 1.00 45.34 142 LYS A C 1
ATOM 1054 O O . LYS A 1 142 ? -40.300 -11.610 84.504 1.00 45.34 142 LYS A O 1
ATOM 1059 N N . ALA A 1 143 ? -39.167 -9.793 85.251 1.00 47.22 143 ALA A N 1
ATOM 1060 C CA . ALA A 1 143 ? -39.234 -9.888 86.723 1.00 47.22 143 ALA A CA 1
ATOM 1061 C C . ALA A 1 143 ? -38.402 -10.954 87.489 1.00 47.22 143 ALA A C 1
ATOM 1063 O O . ALA A 1 143 ? -38.728 -12.134 87.534 1.00 47.22 143 ALA A O 1
ATOM 1064 N N . GLU A 1 144 ? -37.394 -10.448 88.220 1.00 47.06 144 GLU A N 1
ATOM 1065 C CA . GLU A 1 144 ? -36.900 -10.933 89.533 1.00 47.06 144 GLU A CA 1
ATOM 1066 C C . GLU A 1 144 ? -38.060 -11.186 90.537 1.00 47.06 144 GLU A C 1
ATOM 1068 O O . GLU A 1 144 ? -39.102 -10.542 90.355 1.00 47.06 144 GLU A O 1
ATOM 1073 N N . PRO A 1 145 ? -37.934 -12.003 91.628 1.00 63.56 145 PRO A N 1
ATOM 1074 C CA . PRO A 1 145 ? -36.826 -11.908 92.610 1.00 63.56 145 PRO A CA 1
ATOM 1075 C C . PRO A 1 145 ? -36.454 -13.157 93.473 1.00 63.56 145 PRO A C 1
ATOM 1077 O O . PRO A 1 145 ? -37.137 -14.174 93.480 1.00 63.56 145 PRO A O 1
ATOM 1080 N N . SER A 1 146 ? -35.433 -12.960 94.334 1.00 41.44 146 SER A N 1
ATOM 1081 C CA . SER A 1 146 ? -35.313 -13.437 95.741 1.00 41.44 146 SER A CA 1
ATOM 1082 C C . SER A 1 146 ? -34.555 -14.740 96.106 1.00 41.44 146 SER A C 1
ATOM 1084 O O . SER A 1 146 ? -34.968 -15.821 95.711 1.00 41.44 146 SER A O 1
ATOM 1086 N N . SER A 1 147 ? -33.567 -14.566 97.019 1.00 44.59 147 SER A N 1
ATOM 1087 C CA . SER A 1 147 ? -32.964 -15.432 98.083 1.00 44.59 147 SER A CA 1
ATOM 1088 C C . SER A 1 147 ? -32.674 -16.920 97.797 1.00 44.59 147 SER A C 1
ATOM 1090 O O . SER A 1 147 ? -33.520 -17.644 97.294 1.00 44.59 147 SER A O 1
ATOM 1092 N N . ASN A 1 148 ? -31.533 -17.490 98.204 1.00 39.97 148 ASN A N 1
ATOM 1093 C CA . ASN A 1 148 ? -30.847 -17.387 99.502 1.00 39.97 148 ASN A CA 1
ATOM 1094 C C . ASN A 1 148 ? -29.353 -17.733 99.369 1.00 39.97 148 ASN A C 1
ATOM 1096 O O . ASN A 1 148 ? -29.035 -18.562 98.487 1.00 39.97 148 ASN A O 1
#

pLDDT: mean 71.37, std 21.99, range [36.94, 98.44]

Sequence (148 aa):
MASKKTDIKPGKAGKARRDVSSETKSTSTIASAASSATATTLTTPSGVQKPDRKRTGTSAHAEEMSSWLLACAAKRQLDKQALEAEVAKLEKWISDDVEKAAGWKITAEKLTNKEAGSSIDELFAAALKKKKAEEAEPSDEKAEPSSN

Foldseek 3Di:
DDDDDDDDDDDDDDDDDDDDDDDDDDDDCPPPPPPPPPPPPLDQDVPLDQDDPVCPPDPVNVVSNVVSVVNSVVVVVVVVVVVVVVVVVVVVVVVVVVVVVVVVVVVVVVVVCVVVVPPVVVVVVVVVVVVVVVVPDDDDDDDDDDDD